Protein AF-A0A4R4RRT0-F1 (afdb_monomer)

pLDDT: mean 85.94, std 15.46, range [47.88, 98.62]

Foldseek 3Di:
DDDDDDDDDPPPPPDPDVCPDPVVVVVVVVVVVVVVVVVVVVVVVVCVVVVVVVVVVVVVVVVVVVVVVVVVVVVLVVQLVVVCVPPPSVVSCCVSVVVVVVVVVVVVVVVVVVVVVPDPPDPVVVVVVVVVVVVVVVVVVVVD

Sequence (144 aa):
MHRQDYGRAPEFGGADHEAGTGELVKQATRQLSDLMRAELRLAVAELKDKGRHAGTGAGMFGGAALVALYGVAVLLAAAVAAIALVLPVWAAALIIGGLLMLVAGVLALAGRAQARRATPAKPEQAMEGAKQTVAELKERATYR

Radius of gyration: 40.01 Å; Cα contacts (8 Å, |Δi|>4): 15; chains: 1; bounding box: 68×70×126 Å

Solvent-accessible surface area (backbone atoms only — not comparable to full-atom values): 8332 Å² total; per-residue (Å²): 141,89,81,87,85,82,86,79,75,83,78,79,73,89,76,82,75,76,82,50,65,62,58,55,52,54,48,51,55,47,51,51,51,50,49,53,51,49,52,50,52,48,51,52,50,50,51,50,52,53,48,48,54,53,49,52,49,52,50,50,52,52,52,50,52,52,53,49,51,53,49,50,52,52,51,52,51,50,52,26,53,62,46,33,74,80,42,60,61,70,59,26,44,48,52,54,50,50,53,50,51,52,53,50,50,52,50,53,51,51,50,51,52,49,56,59,67,76,44,72,90,61,60,60,68,62,54,49,52,52,50,51,56,52,48,55,55,52,52,63,62,70,77,109

Mean predicted aligned error: 14.3 Å

Secondary structure (DSSP, 8-state):
-------------S-SSSSSSHHHHHHHHHHHHHHHHHHHHHHHHHHHHHHHHHHHHHHHHHHHHHHHHHHHHHHHHHHHHHHTTTS-HHHHHHHHHHHHHHHHHHHHHHHHHHHHHS--SS-HHHHHHHHHHHHHHHHHHH--

Structure (mmCIF, N/CA/C/O backbone):
data_AF-A0A4R4RRT0-F1
#
_entry.id   AF-A0A4R4RRT0-F1
#
loop_
_atom_site.group_PDB
_atom_site.id
_atom_site.type_symbol
_atom_site.label_atom_id
_atom_site.label_alt_id
_atom_site.label_comp_id
_atom_site.label_asym_id
_atom_site.label_entity_id
_atom_site.label_seq_id
_atom_site.pdbx_PDB_ins_code
_atom_site.Cartn_x
_atom_site.Cartn_y
_atom_site.Cartn_z
_atom_site.occupancy
_atom_site.B_iso_or_equiv
_atom_site.auth_seq_id
_atom_site.auth_comp_id
_atom_site.auth_asym_id
_atom_site.auth_atom_id
_atom_site.pdbx_PDB_model_num
ATOM 1 N N . MET A 1 1 ? -38.545 -42.053 99.191 1.00 53.16 1 MET A N 1
ATOM 2 C CA . MET A 1 1 ? -37.757 -40.812 99.327 1.00 53.16 1 MET A CA 1
ATOM 3 C C . MET A 1 1 ? -37.015 -40.585 98.021 1.00 53.16 1 MET A C 1
ATOM 5 O O . MET A 1 1 ? -36.160 -41.395 97.717 1.00 53.16 1 MET A O 1
ATOM 9 N N . HIS A 1 2 ? -37.396 -39.588 97.224 1.00 55.03 2 HIS A N 1
ATOM 10 C CA . HIS A 1 2 ? -36.481 -38.638 96.574 1.00 55.03 2 HIS A CA 1
ATOM 11 C C . HIS A 1 2 ? -37.315 -37.652 95.747 1.00 55.03 2 HIS A C 1
ATOM 13 O O . HIS A 1 2 ? -38.181 -38.029 94.966 1.00 55.03 2 HIS A O 1
ATOM 19 N N . ARG A 1 3 ? -37.101 -36.380 96.061 1.00 69.06 3 ARG A N 1
ATOM 20 C CA . ARG A 1 3 ? -37.745 -35.165 95.563 1.00 69.06 3 ARG A CA 1
ATOM 21 C C . ARG A 1 3 ? -36.675 -34.403 94.764 1.00 69.06 3 ARG A C 1
ATOM 23 O O . ARG A 1 3 ? -35.509 -34.546 95.116 1.00 69.06 3 ARG A O 1
ATOM 30 N N . GLN A 1 4 ? -37.125 -33.560 93.821 1.00 61.16 4 GLN A N 1
ATOM 31 C CA . GLN A 1 4 ? -36.361 -32.665 92.915 1.00 61.16 4 GLN A CA 1
ATOM 32 C C . GLN A 1 4 ? -35.832 -33.386 91.658 1.00 61.16 4 GLN A C 1
ATOM 34 O O . GLN A 1 4 ? -35.371 -34.511 91.755 1.00 61.16 4 GLN A O 1
ATOM 39 N N . ASP A 1 5 ? -35.987 -32.873 90.435 1.00 59.62 5 ASP A N 1
ATOM 40 C CA . ASP A 1 5 ? -35.938 -31.469 90.021 1.00 59.62 5 ASP A CA 1
ATOM 41 C C . ASP A 1 5 ? -37.103 -31.012 89.130 1.00 59.62 5 ASP A C 1
ATOM 43 O O . ASP A 1 5 ? -37.527 -31.681 88.188 1.00 59.62 5 ASP A O 1
ATOM 47 N N . TYR A 1 6 ? -37.569 -29.801 89.427 1.00 62.94 6 TYR A N 1
ATOM 48 C CA . TYR A 1 6 ? -38.311 -28.951 88.507 1.00 62.94 6 TYR A CA 1
ATOM 49 C C . TYR A 1 6 ? -37.313 -28.183 87.633 1.00 62.94 6 TYR A C 1
ATOM 51 O O . TYR A 1 6 ? -36.321 -27.671 88.140 1.00 62.94 6 TYR A O 1
ATOM 59 N N . GLY A 1 7 ? -37.656 -27.977 86.360 1.00 60.19 7 GLY A N 1
ATOM 60 C CA . GLY A 1 7 ? -37.235 -26.775 85.641 1.00 60.19 7 GLY A CA 1
ATOM 61 C C . GLY A 1 7 ? -35.966 -26.887 84.802 1.00 60.19 7 GLY A C 1
ATOM 62 O O . GLY A 1 7 ? -34.908 -26.388 85.166 1.00 60.19 7 GLY A O 1
ATOM 63 N N . ARG A 1 8 ? -36.128 -27.366 83.570 1.00 60.47 8 ARG A N 1
ATOM 64 C CA . ARG A 1 8 ? -35.489 -26.701 82.432 1.00 60.47 8 ARG A CA 1
ATOM 65 C C . ARG A 1 8 ? -36.455 -26.755 81.259 1.00 60.47 8 ARG A C 1
ATOM 67 O O . ARG A 1 8 ? -36.495 -27.730 80.515 1.00 60.47 8 ARG A O 1
ATOM 74 N N . ALA A 1 9 ? -37.291 -25.724 81.155 1.00 61.12 9 ALA A N 1
ATOM 75 C CA . ALA A 1 9 ? -37.951 -25.439 79.893 1.00 61.12 9 ALA A CA 1
ATOM 76 C C . ALA A 1 9 ? -36.856 -25.250 78.827 1.00 61.12 9 ALA A C 1
ATOM 78 O O . ALA A 1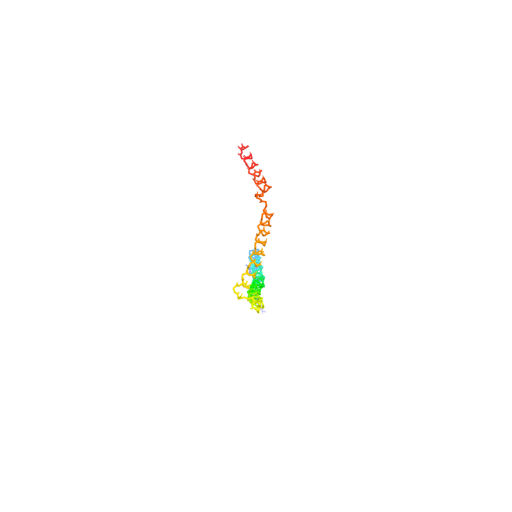 9 ? -35.798 -24.701 79.155 1.00 61.12 9 ALA A O 1
ATOM 79 N N . PRO A 1 10 ? -37.059 -25.711 77.585 1.00 60.25 10 PRO A N 1
ATOM 80 C CA . PRO A 1 10 ? -36.197 -25.296 76.495 1.00 60.25 10 PRO A CA 1
ATOM 81 C C . PRO A 1 10 ? -36.291 -23.771 76.396 1.00 60.25 10 PRO A C 1
ATOM 83 O O . PRO A 1 10 ? -37.348 -23.225 76.077 1.00 60.25 10 PRO A O 1
ATOM 86 N N . GLU A 1 11 ? -35.202 -23.079 76.724 1.00 58.28 11 GLU A N 1
ATOM 87 C CA . GLU A 1 11 ? -35.044 -21.689 76.326 1.00 58.28 11 GLU A CA 1
ATOM 88 C C . GLU A 1 11 ? -34.942 -21.691 74.805 1.00 58.28 11 GLU A C 1
ATOM 90 O O . GLU A 1 11 ? -33.893 -21.969 74.226 1.00 58.28 11 GLU A O 1
ATOM 95 N N . PHE A 1 12 ? -36.069 -21.421 74.151 1.00 56.91 12 PHE A N 1
ATOM 96 C CA . PHE A 1 12 ? -36.079 -20.954 72.777 1.00 56.91 12 PHE A CA 1
ATOM 97 C C . PHE A 1 12 ? -35.466 -19.552 72.789 1.00 56.91 12 PHE A C 1
ATOM 99 O O . PHE A 1 12 ? -36.168 -18.543 72.827 1.00 56.91 12 PHE A O 1
ATOM 106 N N . GLY A 1 13 ? -34.133 -19.508 72.850 1.00 47.88 13 GLY A N 1
ATOM 107 C CA . GLY A 1 13 ? -33.353 -18.309 72.611 1.00 47.88 13 GLY A CA 1
ATOM 108 C C . GLY A 1 13 ? -33.719 -17.784 71.231 1.00 47.88 13 GLY A C 1
ATOM 109 O O . GLY A 1 13 ? -33.396 -18.398 70.218 1.00 47.88 13 GLY A O 1
ATOM 110 N N . GLY A 1 14 ? -34.462 -16.681 71.209 1.00 50.12 14 GLY A N 1
ATOM 111 C CA . GLY A 1 14 ? -34.901 -16.010 69.997 1.00 50.12 14 GLY A CA 1
ATOM 112 C C . GLY A 1 14 ? -33.727 -15.389 69.251 1.00 50.12 14 GLY A C 1
ATOM 113 O O . GLY A 1 14 ? -33.439 -14.211 69.434 1.00 50.12 14 GLY A O 1
ATOM 114 N N . ALA A 1 15 ? -33.073 -16.176 68.399 1.00 54.88 15 ALA A N 1
ATOM 115 C CA . ALA A 1 15 ? -32.028 -15.695 67.497 1.00 54.88 15 ALA A CA 1
ATOM 116 C C . ALA A 1 15 ? -32.255 -16.073 66.020 1.00 54.88 15 ALA A C 1
ATOM 118 O O . ALA A 1 15 ? -31.394 -15.793 65.192 1.00 54.88 15 ALA A O 1
ATOM 119 N N . ASP A 1 16 ? -33.409 -16.651 65.659 1.00 54.53 16 ASP A N 1
ATOM 120 C CA . ASP A 1 16 ? -33.521 -17.367 64.376 1.00 54.53 16 ASP A CA 1
ATOM 121 C C . ASP A 1 16 ? -34.479 -16.762 63.333 1.00 54.53 16 ASP A C 1
ATOM 123 O O . ASP A 1 16 ? -34.606 -17.317 62.242 1.00 54.53 16 ASP A O 1
ATOM 127 N N . HIS A 1 17 ? -35.144 -15.623 63.579 1.00 52.28 17 HIS A N 1
ATOM 128 C CA . HIS A 1 17 ? -36.126 -15.067 62.617 1.00 52.28 17 HIS A CA 1
ATOM 129 C C . HIS A 1 17 ? -35.860 -13.639 62.114 1.00 52.28 17 HIS A C 1
ATOM 131 O O . HIS A 1 17 ? -36.612 -13.146 61.276 1.00 52.28 17 HIS A O 1
ATOM 137 N N . GLU A 1 18 ? -34.752 -13.006 62.509 1.00 51.03 18 GLU A N 1
ATOM 138 C CA . GLU A 1 18 ? -34.362 -11.675 62.003 1.00 51.03 18 GLU A CA 1
ATOM 139 C C . GLU A 1 18 ? -33.152 -11.686 61.056 1.00 51.03 18 GLU A C 1
ATOM 141 O O . GLU A 1 18 ? -32.787 -10.649 60.503 1.00 51.03 18 GLU A O 1
ATOM 146 N N . ALA A 1 19 ? -32.628 -12.865 60.699 1.00 55.19 19 ALA A N 1
ATOM 147 C CA . ALA A 1 19 ? -31.896 -13.050 59.438 1.00 55.19 19 ALA A CA 1
ATOM 148 C C . ALA A 1 19 ? -32.870 -13.020 58.232 1.00 55.19 19 ALA A C 1
ATOM 150 O O . ALA A 1 19 ? -32.792 -13.822 57.305 1.00 55.19 19 ALA A O 1
ATOM 151 N N . GLY A 1 20 ? -33.861 -12.131 58.280 1.00 70.06 20 GLY A N 1
ATOM 152 C CA . GLY A 1 20 ? -35.020 -12.086 57.403 1.00 70.06 20 GLY A CA 1
ATOM 153 C C . GLY A 1 20 ? -34.926 -10.899 56.458 1.00 70.06 20 GLY A C 1
ATOM 154 O O . GLY A 1 20 ? -34.761 -9.759 56.880 1.00 70.06 20 GLY A O 1
ATOM 155 N N . THR A 1 21 ? -35.055 -11.159 55.159 1.00 78.38 21 THR A N 1
ATOM 156 C CA . THR A 1 21 ? -35.160 -10.165 54.071 1.00 78.38 21 THR A CA 1
ATOM 157 C C . THR A 1 21 ? -33.901 -9.328 53.799 1.00 78.38 21 THR A C 1
ATOM 159 O O . THR A 1 21 ? -33.452 -9.282 52.655 1.00 78.38 21 THR A O 1
ATOM 162 N N . GLY A 1 22 ? -33.274 -8.719 54.810 1.00 82.06 22 GLY A N 1
ATOM 163 C CA . GLY A 1 22 ? -32.067 -7.899 54.653 1.00 82.06 22 GLY A CA 1
ATOM 164 C C . GLY A 1 22 ? -30.864 -8.690 54.129 1.00 82.06 22 GLY A C 1
ATOM 165 O O . GLY A 1 22 ? -30.188 -8.249 53.198 1.00 82.06 22 GLY A O 1
ATOM 166 N N . GLU A 1 23 ? -30.634 -9.899 54.650 1.00 84.81 23 GLU A N 1
ATOM 167 C CA . GLU A 1 23 ? -29.535 -10.761 54.190 1.00 84.81 23 GLU A CA 1
ATOM 168 C C . GLU A 1 23 ? -29.796 -11.314 52.775 1.00 84.81 23 GLU A C 1
ATOM 170 O O . GLU A 1 23 ? -28.867 -11.398 51.971 1.00 84.81 23 GLU A O 1
ATOM 175 N N . LEU A 1 24 ? -31.063 -11.575 52.419 1.00 86.31 24 LEU A N 1
ATOM 176 C CA . LEU A 1 24 ? -31.474 -12.014 51.077 1.00 86.31 24 LEU A CA 1
ATOM 177 C C . LEU A 1 24 ? -31.283 -10.911 50.029 1.00 86.31 24 LEU A C 1
ATOM 179 O O . LEU A 1 24 ? -30.725 -11.167 48.964 1.00 86.31 24 LEU A O 1
ATOM 183 N N . VAL A 1 25 ? -31.665 -9.666 50.336 1.00 88.50 25 VAL A N 1
ATOM 184 C CA . VAL A 1 25 ? -31.420 -8.505 49.459 1.00 88.50 25 VAL A CA 1
ATOM 185 C C . VAL A 1 25 ? -29.919 -8.278 49.279 1.00 88.50 25 VAL A C 1
ATOM 187 O O . VAL A 1 25 ? -29.442 -8.038 48.165 1.00 88.50 25 VAL A O 1
ATOM 190 N N . LYS A 1 26 ? -29.145 -8.420 50.358 1.00 89.69 26 LYS A N 1
ATOM 191 C CA . LYS A 1 26 ? -27.684 -8.321 50.323 1.00 89.69 26 LYS A CA 1
ATOM 192 C C . LYS A 1 26 ? -27.060 -9.455 49.503 1.00 89.69 26 LYS A C 1
ATOM 194 O O . LYS A 1 26 ? -26.054 -9.241 48.830 1.00 89.69 26 LYS A O 1
ATOM 199 N N . GLN A 1 27 ? -27.617 -10.663 49.540 1.00 89.56 27 GLN A N 1
ATOM 200 C CA . GLN A 1 27 ? -27.161 -11.804 48.742 1.00 89.56 27 GLN A CA 1
ATOM 201 C C . GLN A 1 27 ? -27.531 -11.656 47.260 1.00 89.56 27 GLN A C 1
ATOM 203 O O . GLN A 1 27 ? -26.664 -11.841 46.412 1.00 89.56 27 GLN A O 1
ATOM 208 N N . ALA A 1 28 ? -28.755 -11.227 46.945 1.00 88.50 28 ALA A N 1
ATOM 209 C CA . ALA A 1 28 ? -29.203 -10.967 45.577 1.00 88.50 28 ALA A CA 1
ATOM 210 C C . ALA A 1 28 ? -28.395 -9.837 44.919 1.00 88.50 28 ALA A C 1
ATOM 212 O O . ALA A 1 28 ? -27.932 -9.973 43.789 1.00 88.50 28 ALA A O 1
ATOM 213 N N . THR A 1 29 ? -28.134 -8.750 45.655 1.00 92.62 29 THR A N 1
ATOM 214 C CA . THR A 1 29 ? -27.277 -7.646 45.183 1.00 92.62 29 THR A CA 1
ATOM 215 C C . THR A 1 29 ? -25.844 -8.115 44.922 1.00 92.62 29 THR A C 1
ATOM 217 O O . THR A 1 29 ? -25.228 -7.704 43.937 1.00 92.62 29 THR A O 1
ATOM 220 N N . ARG A 1 30 ? -25.309 -9.000 45.777 1.00 93.62 30 ARG A N 1
ATOM 221 C CA . ARG A 1 30 ? -23.988 -9.616 45.579 1.00 93.62 30 ARG A CA 1
ATOM 222 C C . ARG A 1 30 ? -23.963 -10.498 44.330 1.00 93.62 30 ARG A C 1
ATOM 224 O O . ARG A 1 30 ? -23.103 -10.293 43.486 1.00 93.62 30 ARG A O 1
ATOM 231 N N . GLN A 1 31 ? -24.949 -11.375 44.150 1.00 92.69 31 GLN A N 1
ATOM 232 C CA . GLN A 1 31 ? -25.057 -12.236 42.967 1.00 92.69 31 GLN A CA 1
ATOM 233 C C . GLN A 1 31 ? -25.200 -11.437 41.670 1.00 92.69 31 GLN A C 1
ATOM 235 O O . GLN A 1 31 ? -24.529 -11.743 40.688 1.00 92.69 31 GLN A O 1
ATOM 240 N N . LEU A 1 32 ? -26.018 -10.381 41.668 1.00 92.50 32 LEU A N 1
ATOM 241 C CA . LEU A 1 32 ? -26.147 -9.495 40.513 1.00 92.50 32 LEU A CA 1
ATOM 242 C C . LEU A 1 32 ? -24.827 -8.770 40.217 1.00 92.50 32 LEU A C 1
ATOM 244 O O . LEU A 1 32 ? -24.423 -8.670 39.060 1.00 92.50 32 LEU A O 1
ATOM 248 N N . SER A 1 33 ? -24.129 -8.304 41.257 1.00 95.06 33 SER A N 1
ATOM 249 C CA . SER A 1 33 ? -22.809 -7.677 41.114 1.00 95.06 33 SER A CA 1
ATOM 250 C C . SER A 1 33 ? -21.772 -8.651 40.551 1.00 95.06 33 SER A C 1
ATOM 252 O O . SER A 1 33 ? -20.961 -8.264 39.709 1.00 95.06 33 SER A O 1
ATOM 254 N N . ASP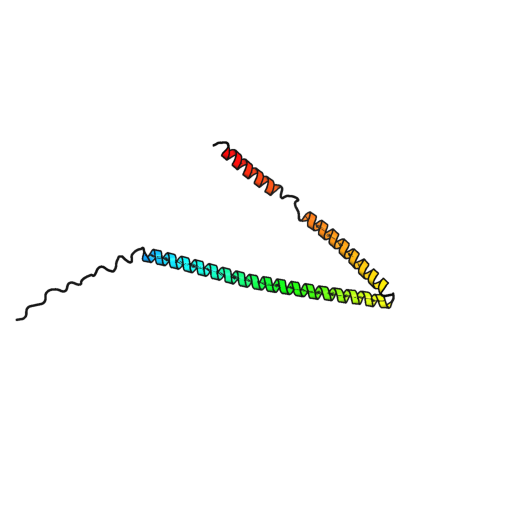 A 1 34 ? -21.803 -9.909 40.985 1.00 95.75 34 ASP A N 1
ATOM 255 C CA . ASP A 1 34 ? -20.900 -10.956 40.513 1.00 95.75 34 ASP A CA 1
ATOM 256 C C . ASP A 1 34 ? -21.206 -11.356 39.065 1.00 95.75 34 ASP A C 1
ATOM 258 O O . ASP A 1 34 ? -20.277 -11.483 38.266 1.00 95.75 34 ASP A O 1
ATOM 262 N N . LEU A 1 35 ? -22.486 -11.451 38.693 1.00 95.38 35 LEU A N 1
ATOM 263 C CA . LEU A 1 35 ? -22.916 -11.710 37.318 1.00 95.38 35 LEU A CA 1
ATOM 264 C C . LEU A 1 35 ? -22.482 -10.583 36.377 1.00 95.38 35 LEU A C 1
ATOM 266 O O . LEU A 1 35 ? -21.851 -10.839 35.357 1.00 95.38 35 LEU A O 1
ATOM 270 N N . MET A 1 36 ? -22.735 -9.328 36.757 1.00 96.56 36 MET A N 1
ATOM 271 C CA . MET A 1 36 ? -22.294 -8.162 35.985 1.00 96.56 36 MET A CA 1
ATOM 272 C C . MET A 1 36 ? -20.774 -8.154 35.789 1.00 96.56 36 MET A C 1
ATOM 274 O O . MET A 1 36 ? -20.283 -7.879 34.696 1.00 96.56 36 MET A O 1
ATOM 278 N N . ARG A 1 37 ? -20.003 -8.487 36.832 1.00 96.31 37 ARG A N 1
ATOM 279 C CA . ARG A 1 37 ? -18.540 -8.607 36.736 1.00 96.31 37 ARG A CA 1
ATOM 280 C C . ARG A 1 37 ? -18.115 -9.765 35.835 1.00 96.31 37 ARG A C 1
ATOM 282 O O . ARG A 1 37 ? -17.107 -9.630 35.144 1.00 96.31 37 ARG A O 1
ATOM 289 N N . ALA A 1 38 ? -18.836 -10.883 35.847 1.00 96.38 38 ALA A N 1
ATOM 290 C CA . ALA A 1 38 ? -18.566 -12.023 34.978 1.00 96.38 38 ALA A CA 1
ATOM 291 C C . ALA A 1 38 ? -18.814 -11.673 33.504 1.00 96.38 38 ALA A C 1
ATOM 293 O O . ALA A 1 38 ? -17.930 -11.901 32.680 1.00 96.38 38 ALA A O 1
ATOM 294 N N . GLU A 1 39 ? -19.938 -11.024 33.197 1.00 96.12 39 GLU A N 1
ATOM 295 C CA . GLU A 1 39 ? -20.286 -10.604 31.837 1.00 96.12 39 GLU A CA 1
ATOM 296 C C . GLU A 1 39 ? -19.288 -9.575 31.297 1.00 96.12 39 GLU A C 1
ATOM 298 O O . GLU A 1 39 ? -18.817 -9.679 30.167 1.00 96.12 39 GLU A O 1
ATOM 303 N N . LEU A 1 40 ? -18.865 -8.625 32.142 1.00 96.50 40 LEU A N 1
ATOM 304 C CA . LEU A 1 40 ? -17.803 -7.678 31.797 1.00 96.50 40 LEU A CA 1
ATOM 305 C C . LEU A 1 40 ? -16.470 -8.383 31.530 1.00 96.50 40 LEU A C 1
ATOM 307 O O . LEU A 1 40 ? -15.786 -8.050 30.565 1.00 96.50 40 LEU A O 1
ATOM 311 N N . ARG A 1 41 ? -16.080 -9.360 32.358 1.00 97.06 41 ARG A N 1
ATOM 312 C CA . ARG A 1 41 ? -14.851 -10.141 32.135 1.00 97.06 41 ARG A CA 1
ATOM 313 C C . ARG A 1 41 ? -14.916 -10.921 30.827 1.00 97.06 41 ARG A C 1
ATOM 315 O O . ARG A 1 41 ? -13.918 -10.956 30.109 1.00 97.06 41 ARG A O 1
ATOM 322 N N . LEU A 1 42 ? -16.069 -11.507 30.516 1.00 96.88 42 LEU A N 1
ATOM 323 C CA . LEU A 1 42 ? -16.292 -12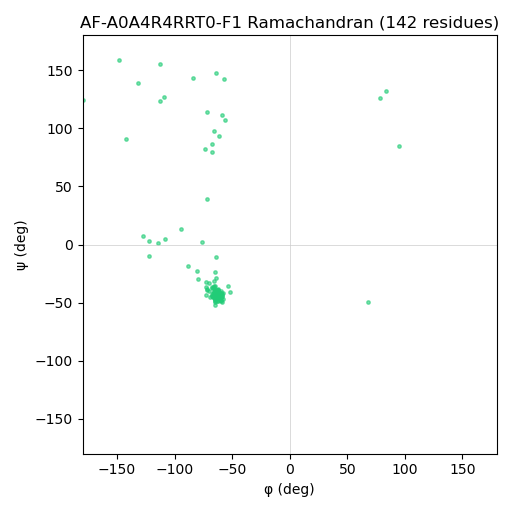.231 29.272 1.00 96.88 42 LEU A CA 1
ATOM 324 C C . LEU A 1 42 ? -16.219 -11.290 28.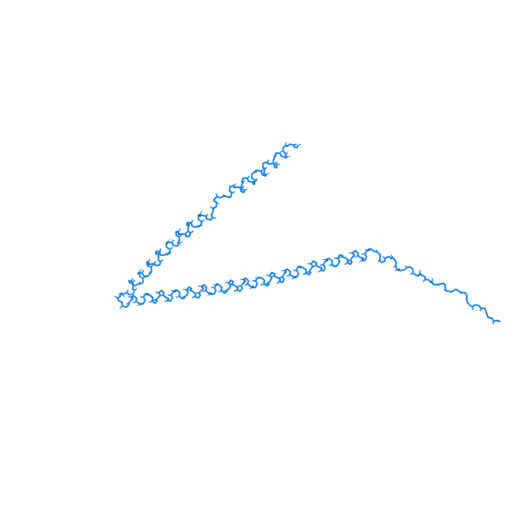066 1.00 96.88 42 LEU A C 1
ATOM 326 O O . LEU A 1 42 ? -15.455 -11.553 27.142 1.00 96.88 42 LEU A O 1
ATOM 330 N N . ALA A 1 43 ? -16.914 -10.152 28.115 1.00 96.50 43 ALA A N 1
ATOM 331 C CA . ALA A 1 43 ? -16.878 -9.142 27.062 1.00 96.50 43 ALA A CA 1
ATOM 332 C C . ALA A 1 43 ? -15.454 -8.615 26.828 1.00 96.50 43 ALA A C 1
ATOM 334 O O . ALA A 1 43 ? -15.013 -8.494 25.687 1.00 96.50 43 ALA A O 1
ATOM 335 N N . VAL A 1 44 ? -14.692 -8.352 27.897 1.00 96.75 44 VAL A N 1
ATOM 336 C CA . VAL A 1 44 ? -13.279 -7.953 27.791 1.00 96.75 44 VAL A CA 1
ATOM 337 C C . VAL A 1 44 ? -12.434 -9.063 27.161 1.00 96.75 44 VAL A C 1
ATOM 339 O O . VAL A 1 44 ? -11.575 -8.771 26.327 1.00 96.75 44 VAL A O 1
ATOM 342 N N . ALA A 1 45 ? -12.664 -10.329 27.520 1.00 97.12 45 ALA A N 1
ATOM 343 C CA . ALA A 1 45 ? -11.957 -11.461 26.927 1.00 97.12 45 ALA A CA 1
ATOM 344 C C . ALA A 1 45 ? -12.270 -11.612 25.429 1.00 97.12 45 ALA A C 1
ATOM 346 O O . ALA A 1 45 ? -11.347 -11.759 24.629 1.00 97.12 45 ALA A O 1
ATOM 347 N N . GLU A 1 46 ? -13.540 -11.495 25.037 1.00 96.19 46 GLU A N 1
ATOM 348 C CA . GLU A 1 46 ? -13.971 -11.578 23.640 1.00 96.19 46 GLU A CA 1
ATOM 349 C C . GLU A 1 46 ? -13.443 -10.398 22.811 1.00 96.19 46 GLU A C 1
ATOM 351 O O . GLU A 1 46 ? -12.951 -10.592 21.700 1.00 96.19 46 GLU A O 1
ATOM 356 N N . LEU A 1 47 ? -13.464 -9.176 23.356 1.00 96.62 47 LEU A N 1
ATOM 357 C CA . LEU A 1 47 ? -12.864 -8.004 22.711 1.00 96.62 47 LEU A CA 1
ATOM 358 C C . LEU A 1 47 ? -11.354 -8.164 22.532 1.00 96.62 47 LEU A C 1
ATOM 360 O O . LEU A 1 47 ? -10.821 -7.795 21.486 1.00 96.62 47 LEU A O 1
ATOM 364 N N . LYS A 1 48 ? -10.655 -8.728 23.523 1.00 96.31 48 LYS A N 1
ATOM 365 C CA . LYS A 1 48 ? -9.220 -9.009 23.420 1.00 96.31 48 LYS A CA 1
ATOM 366 C C . LYS A 1 48 ? -8.935 -10.044 22.336 1.00 96.31 48 LYS A C 1
ATOM 368 O O . LYS A 1 48 ? -7.990 -9.863 21.570 1.00 96.31 48 LYS A O 1
ATOM 373 N N . ASP A 1 49 ? -9.736 -11.101 22.255 1.00 95.62 49 ASP A N 1
ATOM 374 C CA . ASP A 1 49 ? -9.552 -12.148 21.254 1.00 95.62 49 ASP A CA 1
ATOM 375 C C . ASP A 1 49 ? -9.872 -11.650 19.836 1.00 95.62 49 ASP A C 1
ATOM 377 O O . ASP A 1 49 ? -9.046 -11.795 18.930 1.00 95.62 49 ASP A O 1
ATOM 381 N N . LYS A 1 50 ? -10.990 -10.931 19.656 1.00 93.94 50 LYS A N 1
ATOM 382 C CA . LYS A 1 50 ? -11.322 -10.240 18.396 1.00 93.94 50 LYS A CA 1
ATOM 383 C C . LYS A 1 50 ? -10.246 -9.231 18.008 1.00 93.94 50 LYS A C 1
ATOM 385 O O . LYS A 1 50 ? -9.821 -9.199 16.856 1.00 93.94 50 LYS A O 1
ATOM 390 N N . GLY A 1 51 ? -9.766 -8.440 18.967 1.00 95.75 51 GLY A N 1
ATOM 391 C CA . GLY A 1 51 ? -8.696 -7.467 18.766 1.00 95.75 51 GLY A CA 1
ATOM 392 C C . GLY A 1 51 ? -7.380 -8.121 18.352 1.00 95.75 51 GLY A C 1
ATOM 393 O O . GLY A 1 51 ? -6.698 -7.612 17.465 1.00 95.75 51 GLY A O 1
ATOM 394 N N . ARG A 1 52 ? -7.042 -9.283 18.924 1.00 95.69 52 ARG A N 1
ATOM 395 C CA . ARG A 1 52 ? -5.863 -10.062 18.530 1.00 95.69 52 ARG A CA 1
ATOM 396 C C . ARG A 1 52 ? -5.983 -10.566 17.098 1.00 95.69 52 ARG A C 1
ATOM 398 O O . ARG A 1 52 ? -5.058 -10.358 16.323 1.00 95.69 52 ARG A O 1
ATOM 405 N N . HIS A 1 53 ? -7.104 -11.181 16.733 1.00 93.19 53 HIS A N 1
ATOM 406 C CA . HIS A 1 53 ? -7.315 -11.686 15.373 1.00 93.19 53 HIS A CA 1
ATOM 407 C C . HIS A 1 53 ? -7.327 -10.551 14.343 1.00 93.19 53 HIS A C 1
ATOM 409 O O . HIS A 1 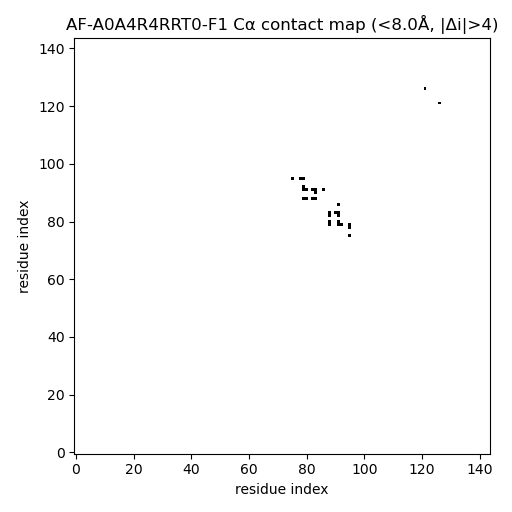53 ? -6.657 -10.651 13.315 1.00 93.19 53 HIS A O 1
ATOM 415 N N . ALA A 1 54 ? -8.007 -9.442 14.645 1.00 94.50 54 ALA A N 1
ATOM 416 C CA . ALA A 1 54 ? -7.996 -8.249 13.805 1.00 94.50 54 ALA A CA 1
ATOM 417 C C . ALA A 1 54 ? -6.582 -7.659 13.673 1.00 94.50 54 ALA A C 1
ATOM 419 O O . ALA A 1 54 ? -6.156 -7.329 12.569 1.00 94.50 54 ALA A O 1
ATOM 420 N N . GLY A 1 55 ? -5.829 -7.574 14.774 1.00 94.31 55 GLY A N 1
ATOM 421 C CA . GLY A 1 55 ? -4.458 -7.062 14.794 1.00 94.31 55 GLY A CA 1
ATOM 422 C C . GLY A 1 55 ? -3.474 -7.950 14.033 1.00 94.31 55 GLY A C 1
ATOM 423 O O . GLY A 1 55 ? -2.691 -7.448 13.231 1.00 94.31 55 GLY A O 1
ATOM 424 N N . THR A 1 56 ? -3.536 -9.270 14.221 1.00 95.69 56 THR A N 1
ATOM 425 C CA . THR A 1 56 ? -2.727 -10.228 13.457 1.00 95.69 56 THR A CA 1
ATOM 426 C C . THR A 1 56 ? -3.080 -10.180 11.976 1.00 95.69 56 THR A C 1
ATOM 428 O O . THR A 1 56 ? -2.174 -10.106 11.151 1.00 95.69 56 THR A O 1
ATOM 431 N N . GLY A 1 57 ? -4.369 -10.136 11.628 1.00 93.31 57 GLY A N 1
ATOM 432 C CA . GLY A 1 57 ? -4.816 -9.985 10.245 1.00 93.31 57 GLY A CA 1
ATOM 433 C C . GLY A 1 57 ? -4.296 -8.697 9.606 1.00 93.31 57 GLY A C 1
ATOM 434 O O . GLY A 1 57 ? -3.681 -8.744 8.543 1.00 93.31 57 GLY A O 1
ATOM 435 N N . ALA A 1 58 ? -4.457 -7.555 10.278 1.00 96.31 58 ALA A N 1
ATOM 436 C CA . ALA A 1 58 ? -3.932 -6.273 9.813 1.00 96.31 58 ALA A CA 1
ATOM 437 C C . ALA A 1 58 ? -2.401 -6.296 9.655 1.00 96.31 58 ALA A C 1
ATOM 439 O O . ALA A 1 58 ? -1.881 -5.807 8.654 1.00 96.31 58 ALA A O 1
ATOM 440 N N . GLY A 1 59 ? -1.682 -6.915 10.596 1.00 96.56 59 GLY A N 1
ATOM 441 C CA . GLY A 1 59 ? -0.232 -7.098 10.519 1.00 96.56 59 GLY A CA 1
ATOM 442 C C . GLY A 1 59 ? 0.197 -7.971 9.337 1.00 96.56 59 GLY A C 1
ATOM 443 O O . GLY A 1 59 ? 1.120 -7.604 8.613 1.00 96.56 59 GLY A O 1
ATOM 444 N N . MET A 1 60 ? -0.497 -9.087 9.090 1.00 97.56 60 MET A N 1
ATOM 445 C CA . MET A 1 60 ? -0.238 -9.969 7.947 1.00 97.56 60 MET A CA 1
ATOM 446 C C . MET A 1 60 ? -0.516 -9.271 6.616 1.00 97.56 60 MET A C 1
ATOM 448 O O . MET A 1 60 ? 0.314 -9.348 5.715 1.00 97.56 60 MET A O 1
ATOM 452 N N . PHE A 1 61 ? -1.634 -8.551 6.492 1.00 96.38 61 PHE A N 1
ATOM 453 C CA . PHE A 1 61 ? -1.930 -7.764 5.292 1.00 96.38 61 PHE A CA 1
ATOM 454 C C . PHE A 1 61 ? -0.915 -6.640 5.079 1.00 96.38 61 PHE A C 1
ATOM 456 O O . PHE A 1 61 ? -0.470 -6.437 3.953 1.00 96.38 61 PHE A O 1
ATOM 463 N N . GLY A 1 62 ? -0.501 -5.951 6.145 1.00 97.62 62 GLY A N 1
ATOM 464 C CA . GLY A 1 62 ? 0.559 -4.946 6.079 1.00 97.62 62 GLY A CA 1
ATOM 465 C C . GLY A 1 62 ? 1.889 -5.540 5.610 1.00 97.62 62 GLY A C 1
ATOM 466 O O . GLY A 1 62 ? 2.505 -5.022 4.681 1.00 97.62 62 GLY A O 1
ATOM 467 N N . GLY A 1 63 ? 2.302 -6.670 6.191 1.00 97.88 63 GLY A N 1
ATOM 468 C CA . GLY A 1 63 ? 3.504 -7.396 5.780 1.00 97.88 63 GLY A CA 1
ATOM 469 C C . GLY A 1 63 ? 3.434 -7.883 4.331 1.00 97.88 63 GLY A C 1
ATOM 470 O O . GLY A 1 63 ? 4.367 -7.658 3.563 1.00 97.88 63 GLY A O 1
ATOM 471 N N . ALA A 1 64 ? 2.313 -8.480 3.922 1.00 97.62 64 ALA A N 1
ATOM 472 C CA . ALA A 1 64 ? 2.087 -8.917 2.547 1.00 97.62 64 ALA A CA 1
ATOM 473 C C . ALA A 1 64 ? 2.121 -7.744 1.557 1.00 97.62 64 ALA A C 1
ATOM 475 O O . ALA A 1 64 ? 2.731 -7.866 0.498 1.00 97.62 64 ALA A O 1
ATOM 476 N N . ALA A 1 65 ? 1.533 -6.595 1.908 1.00 97.50 65 ALA A N 1
ATOM 477 C CA . ALA A 1 65 ? 1.580 -5.389 1.087 1.00 97.50 65 ALA A CA 1
ATOM 478 C C . ALA A 1 65 ? 3.016 -4.868 0.912 1.00 97.50 65 ALA A C 1
ATOM 480 O O . ALA A 1 65 ? 3.394 -4.505 -0.200 1.00 97.50 65 ALA A O 1
ATOM 481 N N . LEU A 1 66 ? 3.836 -4.883 1.969 1.00 98.31 66 LEU A N 1
ATOM 482 C CA . LEU A 1 66 ? 5.253 -4.510 1.882 1.00 98.31 66 LEU A CA 1
ATOM 483 C C . LEU A 1 66 ? 6.049 -5.477 0.998 1.00 98.31 66 LEU A C 1
ATOM 485 O O . LEU A 1 66 ? 6.794 -5.038 0.124 1.00 98.31 66 LEU A O 1
ATOM 489 N N . VAL A 1 67 ? 5.876 -6.788 1.183 1.00 98.44 67 VAL A N 1
ATOM 490 C CA . VAL A 1 67 ? 6.538 -7.799 0.342 1.00 98.44 67 VAL A CA 1
ATOM 491 C C . VAL A 1 67 ? 6.111 -7.653 -1.119 1.00 98.44 67 VAL A C 1
ATOM 493 O O . VAL A 1 67 ? 6.963 -7.656 -2.005 1.00 98.44 67 VAL A O 1
ATOM 496 N N . ALA A 1 68 ? 4.817 -7.462 -1.381 1.00 97.81 68 ALA A N 1
ATOM 497 C CA . ALA A 1 68 ? 4.300 -7.226 -2.725 1.00 97.81 68 ALA A CA 1
ATOM 498 C C . ALA A 1 68 ? 4.868 -5.938 -3.338 1.00 97.81 68 ALA A C 1
ATOM 500 O O . ALA A 1 68 ? 5.241 -5.943 -4.509 1.00 97.81 68 ALA A O 1
ATOM 501 N N . LEU A 1 69 ? 5.003 -4.861 -2.555 1.00 97.19 69 LEU A N 1
ATOM 502 C CA . LEU A 1 69 ? 5.613 -3.607 -3.002 1.00 97.19 69 LEU A CA 1
ATOM 503 C C . LEU A 1 69 ? 7.062 -3.819 -3.466 1.00 97.19 69 LEU A C 1
ATOM 505 O O . LEU A 1 69 ? 7.420 -3.398 -4.567 1.00 97.19 69 LEU A O 1
ATOM 509 N N . TYR A 1 70 ? 7.884 -4.510 -2.669 1.00 98.06 70 TYR A N 1
ATOM 510 C CA . TYR A 1 70 ? 9.252 -4.852 -3.070 1.00 98.06 70 TYR A CA 1
ATOM 511 C C . TYR A 1 70 ? 9.286 -5.803 -4.271 1.00 98.06 7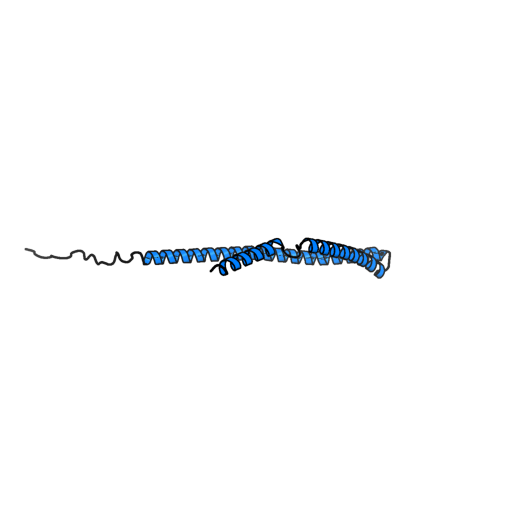0 TYR A C 1
ATOM 513 O O . TYR A 1 70 ? 10.101 -5.614 -5.173 1.00 98.06 70 TYR A O 1
ATOM 521 N N . GLY A 1 71 ? 8.379 -6.782 -4.329 1.00 98.50 71 GLY A N 1
ATOM 522 C CA . GLY A 1 71 ? 8.242 -7.686 -5.470 1.00 98.50 71 GLY A CA 1
ATOM 523 C C . GLY A 1 71 ? 7.961 -6.935 -6.772 1.00 98.50 71 GLY A C 1
ATOM 524 O O . GLY A 1 71 ? 8.645 -7.152 -7.770 1.00 98.50 71 GLY A O 1
ATOM 525 N N . VAL A 1 72 ? 7.022 -5.984 -6.753 1.00 97.94 72 VAL A N 1
ATOM 526 C CA . VAL A 1 72 ? 6.743 -5.105 -7.898 1.00 97.94 72 VAL A CA 1
ATOM 527 C C . VAL A 1 72 ? 7.976 -4.279 -8.265 1.00 97.94 72 VAL A C 1
ATOM 529 O O . VAL A 1 72 ? 8.311 -4.205 -9.444 1.00 97.94 72 VAL A O 1
ATOM 532 N N . ALA A 1 73 ? 8.698 -3.710 -7.295 1.00 97.31 73 ALA A N 1
ATOM 533 C CA . ALA A 1 73 ? 9.917 -2.946 -7.575 1.00 97.31 73 ALA A CA 1
ATOM 534 C C . ALA A 1 73 ? 10.991 -3.791 -8.289 1.00 97.31 73 ALA A C 1
ATOM 536 O O . ALA A 1 73 ? 11.583 -3.334 -9.268 1.00 97.31 73 ALA A O 1
ATOM 537 N N . VAL A 1 74 ? 11.200 -5.039 -7.854 1.00 98.62 74 VAL A N 1
ATOM 538 C CA . VAL A 1 74 ? 12.129 -5.978 -8.507 1.00 98.62 74 VAL A CA 1
ATOM 539 C C . VAL A 1 74 ? 11.661 -6.335 -9.918 1.00 98.62 74 VAL A C 1
ATOM 541 O O . VAL A 1 74 ? 12.473 -6.337 -10.841 1.00 98.62 74 VAL A O 1
ATOM 544 N N . LEU A 1 75 ? 10.364 -6.582 -10.123 1.00 98.50 75 LEU A N 1
ATOM 545 C CA . LEU A 1 75 ? 9.811 -6.862 -11.453 1.00 98.50 75 LEU A CA 1
ATOM 546 C C . LEU A 1 75 ? 9.963 -5.672 -12.408 1.00 98.50 75 LEU A C 1
ATOM 548 O O . LEU A 1 75 ? 10.304 -5.862 -13.573 1.00 98.50 75 LEU A O 1
ATOM 552 N N . LEU A 1 76 ? 9.766 -4.445 -11.924 1.00 98.31 76 LEU A N 1
ATOM 553 C CA . LEU A 1 76 ? 10.000 -3.235 -12.712 1.00 98.31 76 LEU A CA 1
ATOM 554 C C . LEU A 1 76 ? 11.479 -3.074 -13.071 1.00 98.31 76 LEU A C 1
ATOM 556 O O . LEU A 1 76 ? 11.793 -2.770 -14.220 1.00 98.31 76 LEU A O 1
ATOM 560 N N . ALA A 1 77 ? 12.388 -3.331 -12.128 1.00 97.81 77 ALA A N 1
ATOM 561 C CA . ALA A 1 77 ? 13.823 -3.330 -12.399 1.00 97.81 77 ALA A CA 1
ATOM 562 C C . ALA A 1 77 ? 14.202 -4.393 -13.444 1.00 97.81 77 ALA A C 1
ATOM 564 O O . ALA A 1 77 ? 14.960 -4.101 -14.367 1.00 97.81 77 ALA A O 1
ATOM 565 N N . ALA A 1 78 ? 13.629 -5.596 -13.352 1.00 98.50 78 ALA A N 1
ATOM 566 C CA . ALA A 1 78 ? 13.823 -6.658 -14.335 1.00 98.50 78 ALA A CA 1
ATOM 567 C C . ALA A 1 78 ? 13.285 -6.268 -15.721 1.00 98.50 78 ALA A C 1
ATOM 569 O O . ALA A 1 78 ? 13.955 -6.507 -16.722 1.00 98.50 78 ALA A O 1
ATOM 570 N N . ALA A 1 79 ? 12.121 -5.615 -15.792 1.00 98.38 79 ALA A N 1
ATOM 571 C CA . ALA A 1 79 ? 11.571 -5.106 -17.047 1.00 98.38 79 ALA A CA 1
ATOM 572 C C . ALA A 1 79 ? 12.486 -4.047 -17.681 1.00 98.38 79 ALA A C 1
ATOM 574 O O . ALA A 1 79 ? 12.781 -4.119 -18.873 1.00 98.38 79 ALA A O 1
ATOM 575 N N . VAL A 1 80 ? 12.993 -3.101 -16.881 1.00 98.50 80 VAL A N 1
ATOM 576 C CA . VAL A 1 80 ? 13.981 -2.115 -17.343 1.00 98.50 80 VAL A CA 1
ATOM 577 C C . VAL A 1 80 ? 15.246 -2.813 -17.840 1.00 98.50 80 VAL A C 1
ATOM 579 O O . VAL A 1 80 ? 15.715 -2.492 -18.927 1.00 98.50 80 VAL A O 1
ATOM 582 N N . ALA A 1 81 ? 15.773 -3.788 -17.094 1.00 98.38 81 ALA A N 1
ATOM 583 C CA . ALA A 1 81 ? 16.970 -4.533 -17.477 1.00 98.38 81 ALA A CA 1
ATOM 584 C C . ALA A 1 81 ? 16.778 -5.330 -18.779 1.00 98.38 81 ALA A C 1
ATOM 586 O O . ALA A 1 81 ? 17.657 -5.317 -19.635 1.00 98.38 81 ALA A O 1
ATOM 587 N N . ALA A 1 82 ? 15.621 -5.973 -18.960 1.00 98.38 82 ALA A N 1
ATOM 588 C CA . ALA A 1 82 ? 15.295 -6.723 -20.170 1.00 98.38 82 ALA A CA 1
ATOM 589 C C . ALA A 1 82 ? 15.234 -5.816 -21.406 1.00 98.38 82 ALA A C 1
ATOM 591 O O . ALA A 1 82 ? 15.791 -6.145 -22.450 1.00 98.38 82 ALA A O 1
ATOM 592 N N . ILE A 1 83 ? 14.607 -4.644 -21.282 1.00 98.31 83 ILE A N 1
ATOM 593 C CA . ILE A 1 83 ? 14.569 -3.650 -22.360 1.00 98.31 83 ILE A CA 1
ATOM 594 C C . ILE A 1 83 ? 15.973 -3.077 -22.604 1.00 98.31 83 ILE A C 1
ATOM 596 O O . ILE A 1 83 ? 16.365 -2.864 -23.751 1.00 98.31 83 ILE A O 1
ATOM 600 N N . ALA A 1 84 ? 16.763 -2.886 -21.545 1.00 98.06 84 ALA A N 1
ATOM 601 C CA . ALA A 1 84 ? 18.120 -2.362 -21.644 1.00 98.06 84 ALA A CA 1
ATOM 602 C C . ALA A 1 84 ? 19.091 -3.273 -22.428 1.00 98.06 84 ALA A C 1
ATOM 604 O O . ALA A 1 84 ? 20.183 -2.834 -22.783 1.00 98.06 84 ALA A O 1
ATOM 605 N N . LEU A 1 85 ? 18.697 -4.513 -22.750 1.00 98.12 85 LEU A N 1
ATOM 606 C CA . LEU A 1 85 ? 19.449 -5.392 -23.653 1.00 98.12 85 LEU A CA 1
ATOM 607 C C . LEU A 1 85 ? 19.517 -4.856 -25.091 1.00 98.12 85 LEU A C 1
ATOM 609 O O . LEU A 1 85 ? 20.427 -5.223 -25.829 1.00 98.12 85 LEU A O 1
ATOM 613 N N . VAL A 1 86 ? 18.562 -4.012 -25.499 1.00 97.94 86 VAL A N 1
ATOM 614 C CA . VAL A 1 86 ? 18.453 -3.502 -26.879 1.00 97.94 86 VAL A CA 1
ATOM 615 C C . VAL A 1 86 ? 18.501 -1.974 -26.986 1.00 97.94 86 VAL A C 1
ATOM 617 O O . VAL A 1 86 ? 18.617 -1.445 -28.089 1.00 97.94 86 VAL A O 1
ATOM 620 N N . LEU A 1 87 ? 18.425 -1.244 -25.870 1.00 97.38 87 LEU A N 1
ATOM 621 C CA . LEU A 1 87 ? 18.473 0.223 -25.827 1.00 97.38 87 LEU A CA 1
ATOM 622 C C . LEU A 1 87 ? 19.124 0.720 -24.524 1.00 97.38 87 LEU A C 1
ATOM 624 O O . LEU A 1 87 ? 19.190 -0.030 -23.557 1.00 97.38 87 LEU A O 1
ATOM 628 N N . PRO A 1 88 ? 19.646 1.959 -24.451 1.00 97.88 88 PRO A N 1
ATOM 629 C CA . PRO A 1 88 ? 20.351 2.416 -23.256 1.00 97.88 88 PRO A CA 1
ATOM 630 C C . PRO A 1 88 ? 19.429 2.490 -22.031 1.00 97.88 88 PRO A C 1
ATOM 632 O O . PRO A 1 88 ? 18.250 2.830 -22.135 1.00 97.88 88 PRO A O 1
ATOM 635 N N . VAL A 1 89 ? 19.996 2.241 -20.845 1.00 97.75 89 VAL A N 1
ATOM 636 C CA . VAL A 1 89 ? 19.244 2.119 -19.580 1.00 97.75 89 VAL A CA 1
ATOM 637 C C . VAL A 1 89 ? 18.336 3.318 -19.283 1.00 97.75 89 VAL A C 1
ATOM 639 O O . VAL A 1 89 ? 17.228 3.137 -18.783 1.00 97.75 89 VAL A O 1
ATOM 642 N N . TRP A 1 90 ? 18.757 4.537 -19.642 1.00 97.69 90 TRP A N 1
ATOM 643 C CA . TRP A 1 90 ? 17.954 5.743 -19.432 1.00 97.69 90 TRP A CA 1
ATOM 644 C C . TRP A 1 90 ? 16.660 5.720 -20.259 1.00 97.69 90 TRP A C 1
ATOM 646 O O . TRP A 1 90 ? 15.604 6.085 -19.751 1.00 97.69 90 TRP A O 1
ATOM 656 N N . ALA A 1 91 ? 16.708 5.233 -21.502 1.00 98.06 91 ALA A N 1
ATOM 657 C CA . ALA A 1 91 ? 15.538 5.144 -22.368 1.00 98.06 91 ALA A CA 1
ATOM 658 C C . ALA A 1 91 ? 14.590 4.029 -21.897 1.00 98.06 91 ALA A C 1
ATOM 660 O O . ALA A 1 91 ? 13.378 4.229 -21.856 1.00 98.06 91 ALA A O 1
ATOM 661 N N . ALA A 1 92 ? 15.135 2.895 -21.445 1.00 98.12 92 ALA A N 1
ATOM 662 C CA . ALA A 1 92 ? 14.348 1.800 -20.873 1.00 98.12 92 ALA A CA 1
ATOM 663 C C . ALA A 1 92 ? 13.596 2.254 -19.615 1.00 98.12 92 ALA A C 1
ATOM 665 O O . ALA A 1 92 ? 12.394 2.015 -19.478 1.00 98.12 92 ALA A O 1
ATOM 666 N N . ALA A 1 93 ? 14.289 2.974 -18.730 1.00 97.38 93 ALA A N 1
ATOM 667 C CA . ALA A 1 93 ? 13.702 3.543 -17.525 1.00 97.38 93 ALA A CA 1
ATOM 668 C C . ALA A 1 93 ? 12.595 4.560 -17.843 1.00 97.38 93 ALA A C 1
ATOM 670 O O . ALA A 1 93 ? 11.552 4.533 -17.193 1.00 97.38 93 ALA A O 1
ATOM 671 N N . LEU A 1 94 ? 12.770 5.415 -18.860 1.00 98.25 94 LEU A N 1
ATOM 672 C CA . LEU A 1 94 ? 11.734 6.367 -19.277 1.00 98.25 94 LEU A CA 1
ATOM 673 C C . LEU A 1 94 ? 10.496 5.681 -19.863 1.00 98.25 94 LEU A C 1
ATOM 675 O O . LEU A 1 94 ? 9.385 6.129 -19.594 1.00 98.25 94 LEU A O 1
ATOM 679 N N . ILE A 1 95 ? 10.658 4.593 -20.619 1.00 98.00 95 ILE A N 1
ATOM 680 C CA . ILE A 1 95 ? 9.525 3.837 -21.175 1.00 98.00 95 ILE A CA 1
ATOM 681 C C . ILE A 1 95 ? 8.696 3.216 -20.046 1.00 98.00 95 ILE A C 1
ATOM 683 O O . ILE A 1 95 ? 7.486 3.438 -19.972 1.00 98.00 95 ILE A O 1
ATOM 687 N N . ILE A 1 96 ? 9.341 2.481 -19.135 1.00 98.25 96 ILE A N 1
ATOM 688 C CA . ILE A 1 96 ? 8.648 1.852 -18.002 1.00 98.25 96 ILE A CA 1
ATOM 689 C C . ILE A 1 96 ? 8.066 2.912 -17.060 1.00 98.25 96 ILE A C 1
ATOM 691 O O . ILE A 1 96 ? 6.905 2.813 -16.662 1.00 98.25 96 ILE A O 1
ATOM 695 N N . GLY A 1 97 ? 8.830 3.959 -16.742 1.00 97.75 97 GLY A N 1
ATOM 696 C CA . GLY A 1 97 ? 8.378 5.061 -15.894 1.00 97.75 97 GLY A CA 1
ATOM 697 C C . GLY A 1 97 ? 7.195 5.823 -16.495 1.00 97.75 97 GLY A C 1
ATOM 698 O O . GLY A 1 97 ? 6.228 6.114 -15.793 1.00 97.75 97 GLY A O 1
ATOM 699 N N . GLY A 1 98 ? 7.223 6.087 -17.803 1.00 98.12 98 GLY A N 1
ATOM 700 C CA . GLY A 1 98 ? 6.120 6.710 -18.530 1.00 98.12 98 GLY A CA 1
ATOM 701 C C . GLY A 1 98 ? 4.855 5.853 -18.512 1.00 98.12 98 GLY A C 1
ATOM 702 O O . GLY A 1 98 ? 3.773 6.363 -18.221 1.00 98.12 98 GLY A O 1
ATOM 703 N N . LEU A 1 99 ? 4.986 4.542 -18.736 1.00 97.81 99 LEU A N 1
ATOM 704 C CA . LEU A 1 99 ? 3.864 3.606 -18.645 1.00 97.81 99 LEU A CA 1
ATOM 705 C C . LEU A 1 99 ? 3.239 3.604 -17.241 1.00 97.81 99 LEU A C 1
ATOM 707 O O . LEU A 1 99 ? 2.018 3.682 -17.107 1.00 97.81 99 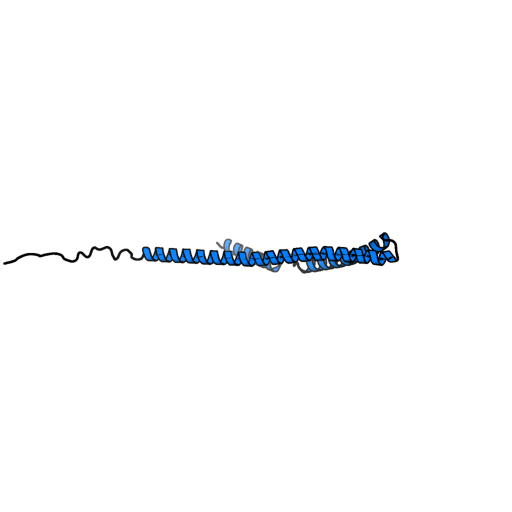LEU A O 1
ATOM 711 N N . LEU A 1 100 ? 4.063 3.575 -16.191 1.00 97.50 100 LEU A N 1
ATOM 712 C CA . LEU A 1 100 ? 3.586 3.640 -14.808 1.00 97.50 100 LEU A CA 1
ATOM 713 C C . LEU A 1 100 ? 2.876 4.959 -14.498 1.00 97.50 100 LEU A C 1
ATOM 715 O O . LEU A 1 100 ? 1.838 4.940 -13.841 1.00 97.50 100 LEU A O 1
ATOM 719 N N . MET A 1 101 ? 3.385 6.090 -14.993 1.00 97.69 101 MET A N 1
ATOM 720 C CA . MET A 1 101 ? 2.730 7.392 -14.836 1.00 97.69 101 MET A CA 1
ATOM 721 C C . MET A 1 101 ? 1.358 7.437 -15.513 1.00 97.69 101 MET A C 1
ATOM 723 O O . MET A 1 101 ? 0.419 7.995 -14.946 1.00 97.69 101 MET A O 1
ATOM 727 N N . LEU A 1 102 ? 1.207 6.814 -16.686 1.00 98.06 102 LEU A N 1
ATOM 728 C CA . LEU A 1 102 ? -0.094 6.697 -17.348 1.00 98.06 102 LEU A CA 1
ATOM 729 C C . LEU A 1 102 ? -1.077 5.879 -16.506 1.00 98.06 102 LEU A C 1
ATOM 731 O O . LEU A 1 102 ? -2.196 6.332 -16.258 1.00 98.06 102 LEU A O 1
ATOM 735 N N . VAL A 1 103 ? -0.655 4.711 -16.011 1.00 97.19 103 VAL A N 1
ATOM 736 C CA . VAL A 1 103 ? -1.491 3.873 -15.136 1.00 97.19 103 VAL A CA 1
ATOM 737 C C . VAL A 1 103 ? -1.858 4.624 -13.853 1.00 97.19 103 VAL A C 1
ATOM 739 O O . VAL A 1 103 ? -3.030 4.662 -13.480 1.00 97.19 103 VAL A O 1
ATOM 742 N N . ALA A 1 104 ? -0.890 5.274 -13.205 1.00 95.44 104 ALA A N 1
ATOM 743 C CA . ALA A 1 104 ? -1.113 6.072 -12.003 1.00 95.44 104 ALA A CA 1
ATOM 744 C C . ALA A 1 104 ? -2.094 7.226 -12.256 1.00 95.44 104 ALA A C 1
ATOM 746 O O . ALA A 1 104 ? -2.998 7.446 -11.452 1.00 95.44 104 ALA A O 1
ATOM 747 N N . GLY A 1 105 ? -1.971 7.919 -13.390 1.00 97.00 105 GLY A N 1
ATOM 748 C CA . GLY A 1 105 ? -2.902 8.965 -13.804 1.00 97.00 105 GLY A CA 1
ATOM 749 C C . GLY A 1 105 ? -4.331 8.443 -13.962 1.00 97.00 105 GLY A C 1
ATOM 750 O O . GLY A 1 105 ? -5.261 9.026 -13.405 1.00 97.00 105 GLY A O 1
ATOM 751 N N . VAL A 1 106 ? -4.516 7.310 -14.649 1.00 97.56 106 VAL A N 1
ATOM 752 C CA . VAL A 1 106 ? -5.835 6.673 -14.815 1.00 97.56 106 VAL A CA 1
ATOM 753 C C . VAL A 1 106 ? -6.424 6.262 -13.466 1.00 97.56 106 VAL A C 1
ATOM 755 O O . VAL A 1 106 ? -7.578 6.585 -13.182 1.00 97.56 106 VAL A O 1
ATOM 758 N N . LEU A 1 107 ? -5.638 5.606 -12.608 1.00 96.62 107 LEU A N 1
ATOM 759 C CA . LEU A 1 107 ? -6.083 5.193 -11.276 1.00 96.62 107 LEU A CA 1
ATOM 760 C C . LEU A 1 107 ? -6.433 6.394 -10.389 1.00 96.62 107 LEU A C 1
ATOM 762 O O . LEU A 1 107 ? -7.452 6.362 -9.703 1.00 96.62 107 LEU A O 1
ATOM 766 N N . ALA A 1 108 ? -5.650 7.474 -10.431 1.00 95.81 108 ALA A N 1
ATOM 767 C CA . ALA A 1 108 ? -5.929 8.696 -9.682 1.00 95.81 108 ALA A CA 1
ATOM 768 C C . ALA A 1 108 ? -7.233 9.363 -10.146 1.00 95.81 108 ALA A C 1
ATOM 770 O O . ALA A 1 108 ? -8.041 9.796 -9.320 1.00 95.81 108 ALA A O 1
ATOM 771 N N . LEU A 1 109 ? -7.476 9.415 -11.459 1.00 96.38 109 LEU A N 1
ATOM 772 C CA . LEU A 1 109 ? -8.717 9.951 -12.019 1.00 96.38 109 LEU A CA 1
ATOM 773 C C . LEU A 1 109 ? -9.925 9.071 -11.679 1.00 96.38 109 LEU A C 1
ATOM 775 O O . LEU A 1 109 ? -10.954 9.597 -11.251 1.00 96.38 109 LEU A O 1
ATOM 779 N N . ALA A 1 110 ? -9.796 7.748 -11.802 1.00 95.50 110 ALA A N 1
ATOM 780 C CA . ALA A 1 110 ? -10.839 6.795 -11.428 1.00 95.50 110 ALA A CA 1
ATOM 781 C C . ALA A 1 110 ? -11.153 6.864 -9.926 1.00 95.50 110 ALA A C 1
ATOM 783 O O . ALA A 1 110 ? -12.316 6.970 -9.539 1.00 95.50 110 ALA A O 1
ATOM 784 N N . GLY A 1 111 ? -10.122 6.906 -9.078 1.00 92.00 111 GLY A N 1
ATOM 785 C CA . GLY A 1 111 ? -10.255 7.082 -7.633 1.00 92.00 111 GLY A CA 1
ATOM 786 C C . GLY A 1 111 ? -10.934 8.402 -7.278 1.00 92.00 111 GLY A C 1
ATOM 787 O O . GLY A 1 111 ? -11.865 8.422 -6.474 1.00 92.00 111 GLY A O 1
ATOM 788 N N . ARG A 1 112 ? -10.561 9.505 -7.942 1.00 93.69 112 ARG A N 1
ATOM 789 C CA . ARG A 1 112 ? -11.227 10.807 -7.781 1.00 93.69 112 ARG A CA 1
ATOM 790 C C . ARG A 1 112 ? -12.695 10.755 -8.202 1.00 93.69 112 ARG A C 1
ATOM 792 O O . ARG A 1 112 ? -13.534 11.353 -7.529 1.00 93.69 112 ARG A O 1
ATOM 799 N N . ALA A 1 113 ? -13.016 10.070 -9.297 1.00 90.06 113 ALA A N 1
ATOM 800 C CA . ALA A 1 113 ? -14.391 9.895 -9.753 1.00 90.06 113 ALA A CA 1
ATOM 801 C C . ALA A 1 113 ? -15.212 9.063 -8.756 1.00 90.06 113 ALA A C 1
ATOM 803 O O . ALA A 1 113 ? -16.333 9.442 -8.420 1.00 90.06 113 ALA A O 1
ATOM 804 N N . GLN A 1 114 ? -14.640 7.981 -8.225 1.00 88.69 114 GLN A N 1
ATOM 805 C CA . GLN A 1 114 ? -15.298 7.130 -7.238 1.00 88.69 114 GLN A CA 1
ATOM 806 C C . GLN A 1 114 ? -15.498 7.855 -5.902 1.00 88.69 114 GLN A C 1
ATOM 808 O O . GLN A 1 114 ? -16.590 7.803 -5.342 1.00 88.69 114 GLN A O 1
ATOM 813 N N . ALA A 1 115 ? -14.498 8.602 -5.429 1.00 87.31 115 ALA A N 1
ATOM 814 C CA . ALA A 1 115 ? -14.603 9.417 -4.219 1.00 87.31 115 ALA A CA 1
ATOM 815 C C . ALA A 1 115 ? -15.710 10.477 -4.338 1.00 87.31 115 ALA A C 1
ATOM 817 O O . ALA A 1 115 ? -16.478 10.677 -3.401 1.00 87.31 115 ALA A O 1
ATOM 818 N N . ARG A 1 116 ? -15.848 11.101 -5.517 1.00 81.69 116 ARG A N 1
ATOM 819 C CA . ARG A 1 116 ? -16.937 12.049 -5.814 1.00 81.69 116 ARG A CA 1
ATOM 820 C C . ARG A 1 116 ? -18.319 11.397 -5.836 1.00 81.69 116 ARG A C 1
ATOM 822 O O . ARG A 1 116 ? -19.289 12.065 -5.510 1.00 81.69 116 ARG A O 1
ATOM 829 N N . ARG A 1 117 ? -18.418 10.122 -6.222 1.00 77.88 117 ARG A N 1
ATOM 830 C CA . ARG A 1 117 ? -19.676 9.350 -6.209 1.00 77.88 117 ARG A CA 1
ATOM 831 C C . ARG A 1 117 ? -20.038 8.827 -4.820 1.00 77.88 117 ARG A C 1
ATOM 833 O O . ARG A 1 117 ? -21.213 8.681 -4.518 1.00 77.88 117 ARG A O 1
ATOM 840 N N . ALA A 1 118 ? -19.041 8.565 -3.977 1.00 70.69 118 ALA A N 1
ATOM 841 C CA . ALA A 1 118 ? -19.227 8.097 -2.604 1.00 70.69 118 ALA A CA 1
ATOM 842 C C . ALA A 1 118 ? -19.679 9.206 -1.629 1.00 70.69 118 ALA A C 1
ATOM 844 O O . ALA A 1 118 ? -19.831 8.951 -0.438 1.00 70.69 118 ALA A O 1
ATOM 845 N N . THR A 1 119 ? -19.904 10.432 -2.116 1.00 56.44 119 THR A N 1
ATOM 846 C CA . THR A 1 119 ? -20.468 11.540 -1.337 1.00 56.44 119 THR A CA 1
ATOM 847 C C . THR A 1 119 ? -21.859 11.892 -1.868 1.00 56.44 119 THR A C 1
ATOM 849 O O . THR A 1 119 ? -21.962 12.321 -3.015 1.00 56.44 119 THR A O 1
ATOM 852 N N . PRO A 1 120 ? -22.926 11.877 -1.053 1.00 54.28 120 PRO A N 1
ATOM 853 C CA . PRO A 1 120 ? -23.861 12.981 -1.109 1.00 54.28 120 PRO A CA 1
ATOM 854 C C . PRO A 1 120 ? -23.147 14.176 -0.471 1.00 54.28 120 PRO A C 1
ATOM 856 O O . PRO A 1 120 ? -22.789 14.155 0.711 1.00 54.28 120 PRO A O 1
ATOM 859 N N . ALA A 1 121 ? -22.871 15.207 -1.267 1.00 58.69 121 ALA A N 1
ATOM 860 C CA . ALA A 1 121 ? -22.475 16.505 -0.746 1.00 58.69 121 ALA A CA 1
ATOM 861 C C . ALA A 1 121 ? -23.642 17.028 0.108 1.00 58.69 121 ALA A C 1
ATOM 863 O O . ALA A 1 121 ? -24.561 17.633 -0.418 1.00 58.69 121 ALA A O 1
ATOM 864 N N . LYS A 1 122 ? -23.581 16.763 1.420 1.00 54.28 122 LYS A N 1
ATOM 865 C CA . LYS A 1 122 ? -24.641 16.935 2.430 1.00 54.28 122 LYS A CA 1
ATOM 866 C C . LYS A 1 122 ? -25.687 15.808 2.410 1.00 54.28 122 LYS A C 1
ATOM 868 O O . LYS A 1 122 ? -26.297 15.553 1.376 1.00 54.28 122 LYS A O 1
ATOM 873 N N . PRO A 1 123 ? -25.948 15.148 3.553 1.00 64.44 123 PRO A N 1
ATOM 874 C CA . PRO A 1 123 ? -27.093 14.263 3.685 1.00 64.44 123 PRO A CA 1
ATOM 875 C C . PRO A 1 123 ? -28.339 15.149 3.782 1.00 64.44 123 PRO A C 1
ATOM 877 O O . PRO A 1 123 ? -28.786 15.475 4.878 1.00 64.44 123 PRO A O 1
ATOM 880 N N . GLU A 1 124 ? -28.854 15.607 2.639 1.00 66.62 124 GLU A N 1
ATOM 881 C CA . GLU A 1 124 ? -29.987 16.543 2.571 1.00 66.62 124 GLU A CA 1
ATOM 882 C C . GLU A 1 124 ? -31.174 16.040 3.396 1.00 66.62 124 GLU A C 1
ATOM 884 O O . GLU A 1 124 ? -31.716 16.790 4.200 1.00 66.62 124 GLU A O 1
ATOM 889 N N . GLN A 1 125 ? -31.448 14.736 3.330 1.00 64.88 125 GLN A N 1
ATOM 890 C CA . GLN A 1 125 ? -32.503 14.074 4.100 1.00 64.88 125 GLN A CA 1
ATOM 891 C C . GLN A 1 125 ? -32.247 14.082 5.618 1.00 64.88 125 GLN A C 1
ATOM 893 O O . GLN A 1 125 ? -33.160 14.329 6.403 1.00 64.88 125 GLN A O 1
ATOM 898 N N . ALA A 1 126 ? -31.003 13.861 6.061 1.00 67.38 126 ALA A N 1
ATOM 899 C CA . ALA A 1 126 ? -30.669 13.909 7.489 1.00 67.38 126 ALA A CA 1
ATOM 900 C C . ALA A 1 126 ? -30.666 15.352 8.023 1.00 67.38 126 ALA A C 1
ATOM 902 O O . ALA A 1 126 ? -31.017 15.596 9.176 1.00 67.38 126 ALA A O 1
ATOM 903 N N . MET A 1 127 ? -30.303 16.322 7.178 1.00 74.38 127 MET A N 1
ATOM 904 C CA . MET A 1 127 ? -30.379 17.744 7.505 1.00 74.38 127 MET A CA 1
ATOM 905 C C . MET A 1 127 ? -31.824 18.257 7.524 1.00 74.38 127 MET A C 1
ATOM 907 O O . MET A 1 127 ? -32.145 19.089 8.369 1.00 74.38 127 MET A O 1
ATOM 911 N N . GLU A 1 128 ? -32.699 17.779 6.636 1.00 75.38 128 GLU A N 1
ATOM 912 C CA . GLU A 1 128 ? -34.138 18.069 6.667 1.00 75.38 128 GLU A CA 1
ATOM 913 C C . GLU A 1 128 ? -34.807 17.485 7.908 1.00 75.38 128 GLU A C 1
ATOM 915 O O . GLU A 1 128 ? -35.499 18.222 8.608 1.00 75.38 128 GLU A O 1
ATOM 920 N N . GLY A 1 129 ? -34.527 16.222 8.248 1.00 78.44 129 GLY A N 1
ATOM 921 C CA . GLY A 1 129 ? -35.034 15.606 9.476 1.00 78.44 129 GLY A CA 1
ATOM 922 C C . GLY A 1 129 ? -34.599 16.369 10.731 1.00 78.44 129 GLY A C 1
ATOM 923 O O . GLY A 1 129 ? -35.421 16.684 11.585 1.00 78.44 129 GLY A O 1
ATOM 924 N N . ALA A 1 130 ? -33.326 16.776 10.815 1.00 80.06 130 ALA A N 1
ATOM 925 C CA . ALA A 1 130 ? -32.839 17.596 11.926 1.00 80.06 130 ALA A CA 1
ATOM 926 C C . ALA A 1 130 ? -33.515 18.980 11.989 1.00 80.06 130 ALA A C 1
ATOM 928 O O . ALA A 1 130 ? -33.843 19.454 13.078 1.00 80.06 130 ALA A O 1
ATOM 929 N N . LYS A 1 131 ? -33.759 19.629 10.841 1.00 82.62 131 LYS A N 1
ATOM 930 C CA . LYS A 1 131 ? -34.471 20.919 10.778 1.00 82.62 131 LYS A CA 1
ATOM 931 C C . LYS A 1 131 ? -35.930 20.794 11.219 1.00 82.62 131 LYS A C 1
ATOM 933 O O . LYS A 1 131 ? -36.398 21.672 11.939 1.00 82.62 131 LYS A O 1
ATOM 938 N N . GLN A 1 132 ? -36.623 19.725 10.825 1.00 82.44 132 GLN A N 1
A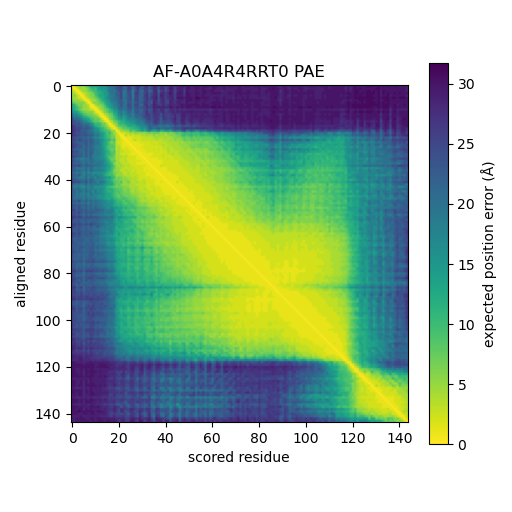TOM 939 C CA . GLN A 1 132 ? -38.007 19.460 11.232 1.00 82.44 132 GLN A CA 1
ATOM 940 C C . GLN A 1 132 ? -38.110 19.217 12.739 1.00 82.44 132 GLN A C 1
ATOM 942 O O . GLN A 1 132 ? -38.931 19.847 13.401 1.00 82.44 132 GLN A O 1
ATOM 947 N N . THR A 1 133 ? -37.209 18.412 13.308 1.00 83.44 133 THR A N 1
ATOM 948 C CA . THR A 1 133 ? -37.164 18.179 14.758 1.00 83.44 133 THR A CA 1
ATOM 949 C C . THR A 1 133 ? -36.921 19.476 15.535 1.00 83.44 133 THR A C 1
ATOM 951 O O . THR A 1 133 ? -37.565 19.726 16.551 1.00 83.44 133 THR A O 1
ATOM 954 N N . VAL A 1 134 ? -36.025 20.346 15.055 1.00 86.94 134 VAL A N 1
ATOM 955 C CA . VAL A 1 134 ? -35.782 21.657 15.685 1.00 86.94 134 VAL A CA 1
ATOM 956 C C . VAL A 1 134 ? -36.997 22.584 15.548 1.00 86.94 134 VAL A C 1
ATOM 958 O O . VAL A 1 134 ? -37.307 23.314 16.490 1.00 86.94 134 VAL A O 1
ATOM 961 N N . ALA A 1 135 ? -37.700 22.553 14.412 1.00 84.50 135 ALA A N 1
ATOM 962 C CA . ALA A 1 135 ? -38.911 23.341 14.196 1.00 84.50 135 ALA A CA 1
ATOM 963 C C . ALA A 1 135 ? -40.049 22.915 15.139 1.00 84.50 135 ALA A C 1
ATOM 965 O O . ALA A 1 135 ? -40.618 23.773 15.813 1.00 84.50 135 ALA A O 1
ATOM 966 N N . GLU A 1 136 ? -40.301 21.610 15.282 1.00 84.06 136 GLU A N 1
ATOM 967 C CA . GLU A 1 136 ? -41.316 21.094 16.211 1.00 84.06 136 GLU A CA 1
ATOM 968 C C . GLU A 1 136 ? -41.011 21.453 17.670 1.00 84.06 136 GLU A C 1
ATOM 970 O O . GLU A 1 136 ? -41.905 21.832 18.428 1.00 84.06 136 GLU A O 1
ATOM 975 N N . LEU A 1 137 ? -39.745 21.352 18.089 1.00 85.88 137 LEU A N 1
ATOM 976 C CA . LEU A 1 137 ? -39.343 21.714 19.450 1.00 85.88 137 LEU A CA 1
ATOM 977 C C . LEU A 1 137 ? -39.542 23.213 19.720 1.00 85.88 137 LEU A C 1
ATOM 979 O O . LEU A 1 137 ? -39.936 23.591 20.825 1.00 85.88 137 LEU A O 1
ATOM 983 N N . LYS A 1 138 ? -39.314 24.068 18.714 1.00 85.19 138 LYS A N 1
ATOM 984 C CA . LYS A 1 138 ? -39.508 25.521 18.818 1.00 85.19 138 LYS A CA 1
ATOM 985 C C . LYS A 1 138 ? -40.988 25.905 18.872 1.00 85.19 138 LYS A C 1
ATOM 987 O O . LYS A 1 138 ? -41.356 26.793 19.639 1.00 85.19 138 LYS A O 1
ATOM 992 N N . GLU A 1 139 ? -41.834 25.220 18.111 1.00 84.56 139 GLU A N 1
ATOM 993 C CA . GLU A 1 139 ? -43.285 25.423 18.123 1.00 84.56 139 GLU A CA 1
ATOM 994 C C . GLU A 1 139 ? -43.894 25.019 19.476 1.00 84.56 139 GLU A C 1
ATOM 996 O O . GLU A 1 139 ? -44.613 25.805 20.095 1.00 84.56 139 GLU A O 1
ATOM 1001 N N . ARG A 1 140 ? -43.495 23.860 20.022 1.00 80.88 140 ARG A N 1
ATOM 1002 C CA . ARG A 1 140 ? -43.935 23.390 21.352 1.00 80.88 140 ARG A CA 1
ATOM 1003 C C . ARG A 1 140 ? -43.483 24.293 22.504 1.00 80.88 140 ARG A C 1
ATOM 1005 O O . ARG A 1 140 ? -44.164 24.350 23.524 1.00 80.88 140 ARG A O 1
ATOM 1012 N N . ALA A 1 141 ? -42.349 24.980 22.361 1.00 80.06 141 ALA A N 1
ATOM 1013 C CA . ALA A 1 141 ? -41.842 25.923 23.359 1.00 80.06 141 ALA A CA 1
ATOM 1014 C C . ALA A 1 141 ? -42.511 27.307 23.287 1.00 80.06 141 ALA A C 1
ATOM 1016 O O . ALA A 1 141 ? -42.505 28.024 24.279 1.00 80.06 141 ALA A O 1
ATOM 1017 N N . THR A 1 142 ? -43.075 27.676 22.132 1.00 77.19 142 THR A N 1
ATOM 1018 C CA . THR A 1 142 ? -43.728 28.981 21.913 1.00 77.19 142 THR A 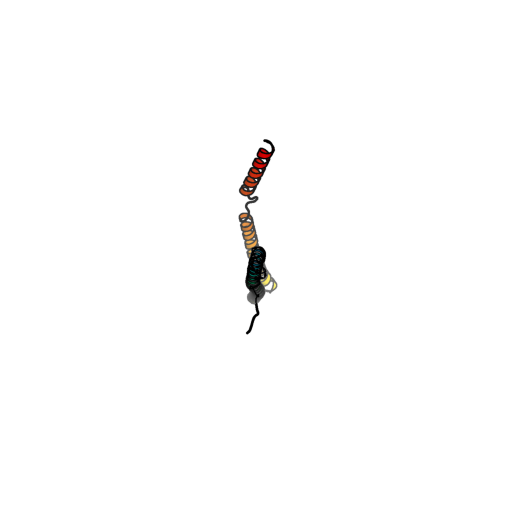CA 1
ATOM 1019 C C . THR A 1 142 ? -45.216 28.959 22.292 1.00 77.19 142 THR A C 1
ATOM 1021 O O . THR A 1 142 ? -45.809 30.008 22.511 1.00 77.19 142 THR A O 1
ATOM 1024 N N . TYR A 1 143 ? -45.822 27.770 22.396 1.00 66.81 143 TYR A N 1
ATOM 1025 C CA . TYR A 1 143 ? -47.223 27.575 22.803 1.00 66.81 143 TYR A CA 1
ATOM 1026 C C . TYR A 1 143 ? -47.397 27.289 24.316 1.00 66.81 143 TYR A C 1
ATOM 1028 O O . TYR A 1 143 ? -48.457 26.835 24.747 1.00 66.81 143 TYR A O 1
ATOM 1036 N N . ARG A 1 144 ? -46.356 27.518 25.126 1.00 51.03 144 ARG A N 1
ATOM 1037 C CA . ARG A 1 144 ? -46.419 27.563 26.598 1.00 51.03 144 ARG A CA 1
ATOM 1038 C C . ARG A 1 144 ? -46.270 28.997 27.074 1.00 51.03 144 ARG A C 1
ATOM 1040 O O . ARG A 1 144 ? -46.923 29.316 28.088 1.00 51.03 144 ARG A O 1
#